Protein AF-A0A1E2WHQ7-F1 (afdb_monomer_lite)

pLDDT: mean 74.16, std 17.84, range [31.86, 96.19]

Sequence (153 aa):
MANLSTLPSTETQTNRHLRLISDSVGDFFTACAVMELDWQYTFLGGRSGFYSASPLRISVTPAHPDLVDNIKVKLVEPNRLTGALHKEENVTLDRENDKYVGQINWDSTTNNPYQELSVLFESSDRDRLSPSLLKDPISKRFNFLISLHSEGV

Structure (mmCIF, N/CA/C/O backbone):
data_AF-A0A1E2WHQ7-F1
#
_entry.id   AF-A0A1E2WHQ7-F1
#
loop_
_atom_site.group_PDB
_atom_site.id
_atom_site.type_symbol
_atom_site.label_atom_id
_atom_site.label_alt_id
_atom_site.label_comp_id
_atom_site.label_asym_id
_atom_site.label_entity_id
_atom_site.label_seq_id
_atom_site.pdbx_PDB_ins_code
_atom_site.Cartn_x
_atom_site.Cartn_y
_atom_site.Cartn_z
_atom_site.occupancy
_atom_site.B_iso_or_equiv
_atom_site.auth_seq_id
_atom_site.auth_comp_id
_atom_site.auth_asym_id
_atom_site.auth_atom_id
_atom_site.pdbx_PDB_model_num
ATOM 1 N N . MET A 1 1 ? -48.949 -7.390 20.526 1.00 42.06 1 MET A N 1
ATOM 2 C CA . MET A 1 1 ? -47.639 -7.998 20.213 1.00 42.06 1 MET A CA 1
ATOM 3 C C . MET A 1 1 ? -46.948 -7.064 19.235 1.00 42.06 1 MET A C 1
ATOM 5 O O . MET A 1 1 ? -47.461 -6.892 18.138 1.00 42.06 1 MET A O 1
ATOM 9 N N . ALA A 1 2 ? -45.911 -6.345 19.669 1.00 37.97 2 ALA A N 1
ATOM 10 C CA . ALA A 1 2 ? -45.211 -5.385 18.818 1.00 37.97 2 ALA A CA 1
ATOM 11 C C . ALA A 1 2 ? -44.161 -6.126 17.982 1.00 37.97 2 ALA A C 1
ATOM 13 O O . ALA A 1 2 ? -43.306 -6.816 18.533 1.00 37.97 2 ALA A O 1
ATOM 14 N N . ASN A 1 3 ? -44.272 -6.005 16.662 1.00 38.50 3 ASN A N 1
ATOM 15 C CA . ASN A 1 3 ? -43.303 -6.521 15.707 1.00 38.50 3 ASN A CA 1
ATOM 16 C C . ASN A 1 3 ? -42.046 -5.643 15.811 1.00 38.50 3 ASN A C 1
ATOM 18 O O . ASN A 1 3 ? -42.110 -4.445 15.534 1.00 38.50 3 ASN A O 1
ATOM 22 N N . LEU A 1 4 ? -40.933 -6.219 16.268 1.00 41.06 4 LEU A N 1
ATOM 23 C CA . LEU A 1 4 ? -39.621 -5.576 16.263 1.00 41.06 4 LEU A CA 1
ATOM 24 C C . LEU A 1 4 ? -39.175 -5.436 14.806 1.00 41.06 4 LEU A C 1
ATOM 26 O O . LEU A 1 4 ? -38.631 -6.362 14.212 1.00 41.06 4 LEU A O 1
ATOM 30 N N . SER A 1 5 ? -39.457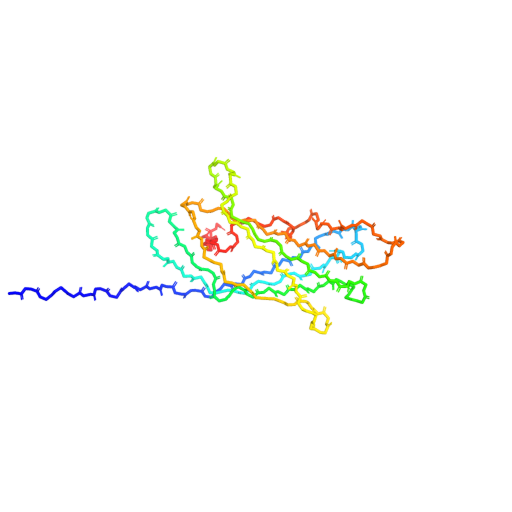 -4.274 14.228 1.00 42.12 5 SER A N 1
ATOM 31 C CA . SER A 1 5 ? -38.898 -3.834 12.959 1.00 42.12 5 SER A CA 1
ATOM 32 C C . SER A 1 5 ? -37.373 -3.812 13.068 1.00 42.12 5 SER A C 1
ATOM 34 O O . SER A 1 5 ? -36.806 -2.974 13.772 1.00 42.12 5 SER A O 1
ATOM 36 N N . THR A 1 6 ? -36.725 -4.739 12.370 1.00 43.44 6 THR A N 1
ATOM 37 C CA . THR A 1 6 ? -35.325 -4.670 11.959 1.00 43.44 6 THR A CA 1
ATOM 38 C C . THR A 1 6 ? -35.112 -3.342 11.242 1.00 43.44 6 THR A C 1
ATOM 40 O O . THR A 1 6 ? -35.542 -3.153 10.106 1.00 43.44 6 THR A O 1
ATOM 43 N N . LEU A 1 7 ? -34.492 -2.386 11.933 1.00 42.62 7 LEU A N 1
ATOM 44 C CA . LEU A 1 7 ? -33.943 -1.205 11.279 1.00 42.62 7 LEU A CA 1
ATOM 45 C C . LEU A 1 7 ? -32.892 -1.700 10.276 1.00 42.62 7 LEU A C 1
ATOM 47 O O . LEU A 1 7 ? -32.030 -2.488 10.674 1.00 42.62 7 LEU A O 1
ATOM 51 N N . PRO A 1 8 ? -32.932 -1.285 9.000 1.00 38.69 8 PRO A N 1
ATOM 52 C CA . PRO A 1 8 ? -31.811 -1.534 8.112 1.00 38.69 8 PRO A CA 1
ATOM 53 C C . PRO A 1 8 ? -30.603 -0.804 8.705 1.00 38.69 8 PRO A C 1
ATOM 55 O O . PRO A 1 8 ? -30.627 0.416 8.864 1.00 38.69 8 PRO A O 1
ATOM 58 N N . SER A 1 9 ? -29.559 -1.540 9.083 1.00 50.72 9 SER A N 1
ATOM 59 C CA . SER A 1 9 ? -28.246 -0.945 9.297 1.00 50.72 9 SER A CA 1
ATOM 60 C C . SER A 1 9 ? -27.798 -0.418 7.942 1.00 50.72 9 SER A C 1
ATOM 62 O O . SER A 1 9 ? -27.400 -1.193 7.074 1.00 50.72 9 SER A O 1
ATOM 64 N N . THR A 1 10 ? -27.957 0.881 7.710 1.00 50.91 10 THR A N 1
ATOM 65 C CA . THR A 1 10 ? -27.494 1.518 6.482 1.00 50.91 10 THR A CA 1
ATOM 66 C C . THR A 1 10 ? -25.970 1.511 6.513 1.00 50.91 10 THR A C 1
ATOM 68 O O . THR A 1 10 ? -25.337 2.420 7.044 1.00 50.91 10 THR A O 1
ATOM 71 N N . GLU A 1 11 ? -25.370 0.436 6.008 1.00 57.47 11 GLU A N 1
ATOM 72 C CA . GLU A 1 11 ? -23.956 0.399 5.665 1.00 57.47 11 GLU A CA 1
ATOM 73 C C . GLU A 1 11 ? -23.731 1.441 4.568 1.00 57.47 11 GLU A C 1
ATOM 75 O O . GLU A 1 11 ? -24.021 1.219 3.392 1.00 57.47 11 GLU A O 1
ATOM 80 N N . THR A 1 12 ? -23.277 2.630 4.957 1.00 63.59 12 THR A N 1
ATOM 81 C CA . THR A 1 12 ? -22.900 3.662 3.994 1.00 63.59 12 THR A CA 1
ATOM 82 C C . THR A 1 12 ? -21.586 3.245 3.347 1.00 63.59 12 THR A C 1
ATOM 84 O O . THR A 1 12 ? -20.512 3.463 3.908 1.00 63.59 12 THR A O 1
ATOM 87 N N . GLN A 1 13 ? -21.678 2.638 2.166 1.00 71.62 13 GLN A N 1
ATOM 88 C CA . GLN A 1 13 ? -20.526 2.344 1.321 1.00 71.62 13 GLN A CA 1
ATOM 89 C C . GLN A 1 13 ? -20.115 3.610 0.566 1.00 71.62 13 GLN A C 1
ATOM 91 O O . GLN A 1 13 ? -20.927 4.237 -0.113 1.00 71.62 13 GLN A O 1
ATOM 96 N N . THR A 1 14 ? -18.853 4.011 0.694 1.00 80.06 14 THR A N 1
ATOM 97 C CA . THR A 1 14 ? -18.301 5.184 0.004 1.00 80.06 14 THR A CA 1
ATOM 98 C C . THR A 1 14 ? -17.062 4.778 -0.775 1.00 80.06 14 THR A C 1
ATOM 100 O O . THR A 1 14 ? -16.092 4.314 -0.181 1.00 80.06 14 THR A O 1
ATOM 103 N N . ASN A 1 15 ? -17.061 4.989 -2.092 1.00 86.81 15 ASN A N 1
ATOM 104 C CA . ASN A 1 15 ? -15.852 4.809 -2.892 1.00 86.81 15 ASN A CA 1
ATOM 105 C C . ASN A 1 15 ? -14.839 5.907 -2.547 1.00 86.81 15 ASN A C 1
ATOM 107 O O . ASN A 1 15 ? -15.184 7.087 -2.449 1.00 86.81 15 ASN A O 1
ATOM 111 N N . ARG A 1 16 ? -13.585 5.515 -2.360 1.00 86.44 16 ARG A N 1
ATOM 112 C CA . ARG A 1 16 ? -12.473 6.390 -2.009 1.00 86.44 16 ARG A CA 1
ATOM 113 C C . ARG A 1 16 ? -11.325 6.159 -2.979 1.00 86.44 16 ARG A C 1
ATOM 115 O O . ARG A 1 16 ? -11.119 5.041 -3.442 1.00 86.44 16 ARG A O 1
ATOM 122 N N . HIS A 1 17 ? -10.596 7.233 -3.243 1.00 86.69 17 HIS A N 1
ATOM 123 C CA . HIS A 1 17 ? -9.411 7.235 -4.079 1.00 86.69 17 HIS A CA 1
ATOM 124 C C . HIS A 1 17 ? -8.330 8.076 -3.402 1.00 86.69 17 HIS A C 1
ATOM 126 O O . HIS A 1 17 ? -8.621 9.153 -2.871 1.00 86.69 17 HIS A O 1
ATOM 132 N N . LEU A 1 18 ? -7.090 7.604 -3.437 1.00 85.81 18 LEU A N 1
ATOM 133 C CA . LEU A 1 18 ? -5.924 8.357 -3.006 1.00 85.81 18 LEU A CA 1
ATOM 134 C C . LEU A 1 18 ? -4.790 8.149 -4.005 1.00 85.81 18 LEU A C 1
ATOM 136 O O . LEU A 1 18 ? -4.391 7.021 -4.280 1.00 85.81 18 LEU A O 1
ATOM 140 N N . ARG A 1 19 ? -4.227 9.261 -4.475 1.00 85.38 19 ARG A N 1
ATOM 141 C CA . ARG A 1 19 ? -3.042 9.284 -5.324 1.00 85.38 19 ARG A CA 1
ATOM 142 C C . ARG A 1 19 ? -1.880 9.908 -4.573 1.00 85.38 19 ARG A C 1
ATOM 144 O O . ARG A 1 19 ? -2.003 10.987 -3.995 1.00 85.38 19 ARG A O 1
ATOM 151 N N . LEU A 1 20 ? -0.750 9.222 -4.586 1.00 81.50 20 LEU A N 1
ATOM 152 C CA . LEU A 1 20 ? 0.476 9.606 -3.911 1.00 81.50 20 LEU A CA 1
ATOM 153 C C . LEU A 1 20 ? 1.610 9.630 -4.935 1.00 81.50 20 LEU A C 1
ATOM 155 O O . LEU A 1 20 ? 1.676 8.772 -5.810 1.00 81.50 20 LEU A O 1
ATOM 159 N N . ILE A 1 21 ? 2.491 10.617 -4.834 1.00 79.06 21 ILE A N 1
ATOM 160 C CA . ILE A 1 21 ? 3.646 10.784 -5.721 1.00 79.06 21 ILE A CA 1
ATOM 161 C C . ILE A 1 21 ? 4.863 10.962 -4.823 1.00 79.06 21 ILE A C 1
ATOM 163 O O . ILE A 1 21 ? 4.771 11.681 -3.831 1.00 79.06 21 ILE A O 1
ATOM 167 N N . SER A 1 22 ? 5.971 10.288 -5.107 1.00 75.25 22 SER A N 1
ATOM 168 C CA . SER A 1 22 ? 7.210 10.475 -4.352 1.00 75.25 22 SER A CA 1
ATOM 169 C C . SER A 1 22 ? 7.975 11.701 -4.848 1.00 75.25 22 SER A C 1
ATOM 171 O O . SER A 1 22 ? 8.278 11.806 -6.037 1.00 75.25 22 SER A O 1
ATOM 173 N N . ASP A 1 23 ? 8.353 12.584 -3.920 1.00 61.81 23 ASP A N 1
ATOM 174 C CA . ASP A 1 23 ? 9.097 13.820 -4.216 1.00 61.81 23 ASP A CA 1
ATOM 175 C C . ASP A 1 23 ? 10.620 13.603 -4.346 1.00 61.81 23 ASP A C 1
ATOM 177 O O . ASP A 1 23 ? 11.369 14.566 -4.527 1.00 61.81 23 ASP A O 1
ATOM 181 N N . SER A 1 24 ? 11.122 12.360 -4.278 1.00 58.09 24 SER A N 1
ATOM 182 C CA . SER A 1 24 ? 12.558 12.131 -4.093 1.00 58.09 24 SER A CA 1
ATOM 183 C C . SER A 1 24 ? 13.391 12.615 -5.284 1.00 58.09 24 SER A C 1
ATOM 185 O O . SER A 1 24 ? 13.472 11.954 -6.320 1.00 58.09 24 SER A O 1
ATOM 187 N N . VAL A 1 25 ? 14.102 13.724 -5.094 1.00 51.12 25 VAL A N 1
ATOM 188 C CA . VAL A 1 25 ? 15.211 14.160 -5.945 1.00 51.12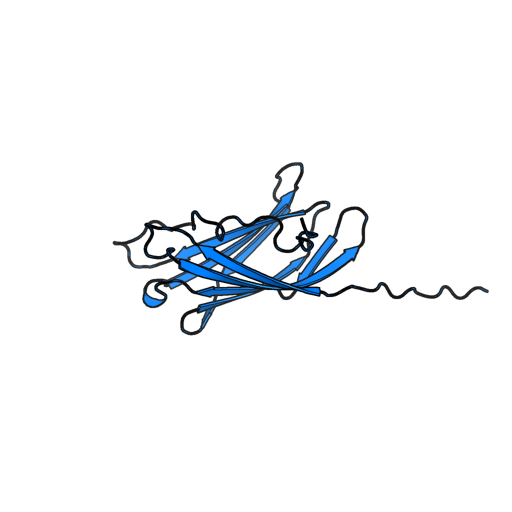 25 VAL A CA 1
ATOM 189 C C . VAL A 1 25 ? 16.469 13.432 -5.461 1.00 51.12 25 VAL A C 1
ATOM 191 O O . VAL A 1 25 ? 17.110 13.870 -4.510 1.00 51.12 25 VAL A O 1
ATOM 194 N N . GLY A 1 26 ? 16.810 12.286 -6.058 1.00 51.78 26 GLY A N 1
ATOM 195 C CA . GLY A 1 26 ? 18.107 11.639 -5.803 1.00 51.78 26 GLY A CA 1
ATOM 196 C C . GLY A 1 26 ? 18.151 10.118 -5.927 1.00 51.78 26 GLY A C 1
ATOM 197 O O . GLY A 1 26 ? 19.160 9.605 -6.399 1.00 51.78 26 GLY A O 1
ATOM 198 N N . ASP A 1 27 ? 17.080 9.402 -5.570 1.00 61.00 27 ASP A N 1
ATOM 199 C CA . ASP A 1 27 ? 16.993 7.959 -5.832 1.00 61.00 27 ASP A CA 1
ATOM 200 C C . ASP A 1 27 ? 16.290 7.725 -7.168 1.00 61.00 27 ASP A C 1
ATOM 202 O O . ASP A 1 27 ? 15.100 7.997 -7.331 1.00 61.00 27 ASP A O 1
ATOM 206 N N . PHE A 1 28 ? 17.053 7.229 -8.140 1.00 61.31 28 PHE A N 1
ATOM 207 C CA . PHE A 1 28 ? 16.612 7.049 -9.522 1.00 61.31 28 PHE A CA 1
ATOM 208 C C . PHE A 1 28 ? 15.350 6.179 -9.625 1.00 61.31 28 PHE A C 1
ATOM 210 O O . PHE A 1 28 ? 14.438 6.503 -10.372 1.00 61.31 28 PHE A O 1
ATOM 217 N N . PHE A 1 29 ? 15.259 5.111 -8.827 1.00 61.66 29 PHE A N 1
ATOM 218 C CA . PHE A 1 29 ? 14.122 4.181 -8.833 1.00 61.66 29 PHE A CA 1
ATOM 219 C C . PHE A 1 29 ? 12.834 4.777 -8.267 1.00 61.66 29 PHE A C 1
ATOM 221 O O . PHE A 1 29 ? 11.738 4.341 -8.620 1.00 61.66 29 PHE A O 1
ATOM 228 N N . THR A 1 30 ? 12.966 5.748 -7.365 1.00 62.94 30 THR A N 1
ATOM 229 C CA . THR A 1 30 ? 11.858 6.257 -6.564 1.00 62.94 30 THR A CA 1
ATOM 230 C C . THR A 1 30 ? 11.431 7.656 -6.944 1.00 62.94 30 THR A C 1
ATOM 232 O O . THR A 1 30 ? 10.356 8.074 -6.530 1.00 62.94 30 THR A O 1
ATOM 235 N N . ALA A 1 31 ? 12.239 8.397 -7.696 1.00 67.12 31 ALA A N 1
ATOM 236 C CA . ALA A 1 31 ? 11.881 9.726 -8.164 1.00 67.12 31 ALA A CA 1
ATOM 237 C C . ALA A 1 31 ? 10.594 9.653 -8.990 1.00 67.12 31 ALA A C 1
ATOM 239 O O . ALA A 1 31 ? 10.519 8.867 -9.926 1.00 67.12 31 ALA A O 1
ATOM 240 N N . CYS A 1 32 ? 9.580 10.450 -8.648 1.00 72.50 32 CYS A N 1
ATOM 241 C CA . CYS A 1 32 ? 8.325 10.546 -9.400 1.00 72.50 32 CYS A CA 1
ATOM 242 C C . CYS A 1 32 ? 7.516 9.239 -9.527 1.00 72.50 32 CYS A C 1
ATOM 244 O O . CYS A 1 32 ? 6.638 9.158 -10.389 1.00 72.50 32 CYS A O 1
ATOM 246 N N . ALA A 1 33 ? 7.771 8.226 -8.692 1.00 82.00 33 ALA A N 1
ATOM 247 C CA . ALA A 1 33 ? 6.908 7.053 -8.632 1.00 82.00 33 ALA A CA 1
ATOM 248 C C . ALA A 1 33 ? 5.498 7.472 -8.187 1.00 82.00 33 ALA A C 1
ATOM 250 O O . ALA A 1 33 ? 5.326 8.318 -7.307 1.00 82.00 33 ALA A O 1
ATOM 251 N N . VAL A 1 34 ? 4.484 6.876 -8.807 1.00 87.38 34 VAL A N 1
ATOM 252 C CA . VAL A 1 34 ? 3.075 7.160 -8.528 1.00 87.38 34 VAL A CA 1
ATOM 253 C C . VAL A 1 34 ? 2.453 5.935 -7.882 1.00 87.38 34 VAL A C 1
ATOM 255 O O . VAL A 1 34 ? 2.586 4.829 -8.396 1.00 87.38 34 VAL A O 1
ATOM 258 N N . MET A 1 35 ? 1.749 6.129 -6.773 1.00 87.88 35 MET A N 1
ATOM 259 C CA . MET A 1 35 ? 0.911 5.112 -6.152 1.00 87.88 35 MET A CA 1
ATOM 260 C C . MET A 1 35 ? -0.542 5.568 -6.165 1.00 87.88 35 MET A C 1
ATOM 262 O O . MET A 1 35 ? -0.855 6.692 -5.772 1.00 87.88 35 MET A O 1
ATOM 266 N N . GLU A 1 36 ? -1.428 4.676 -6.578 1.00 91.06 36 GLU A N 1
ATOM 267 C CA . GLU A 1 36 ? -2.869 4.881 -6.592 1.00 91.06 36 GLU A CA 1
ATOM 268 C C . GLU A 1 36 ? -3.542 3.804 -5.746 1.00 91.06 36 GLU A C 1
ATOM 270 O O . GLU A 1 36 ? -3.163 2.629 -5.766 1.00 91.06 36 GLU A O 1
ATOM 275 N N . LEU A 1 37 ? -4.516 4.242 -4.958 1.00 90.56 37 LEU A N 1
ATOM 276 C CA . LEU A 1 37 ? -5.280 3.425 -4.033 1.00 90.56 37 LEU A CA 1
ATOM 277 C C . LEU A 1 37 ? -6.758 3.678 -4.285 1.00 90.56 37 LEU A C 1
ATOM 279 O O . LEU A 1 37 ? -7.208 4.816 -4.154 1.00 90.56 37 LEU A O 1
ATOM 283 N N . ASP A 1 38 ? -7.510 2.622 -4.563 1.00 92.00 38 ASP A N 1
ATOM 284 C CA . ASP A 1 38 ? -8.959 2.673 -4.752 1.00 92.00 38 ASP A CA 1
ATOM 285 C C . ASP A 1 38 ? -9.628 1.669 -3.822 1.00 92.00 38 ASP A C 1
ATOM 287 O O . ASP A 1 38 ? -9.262 0.494 -3.809 1.00 92.00 38 ASP A O 1
ATOM 291 N N . TRP A 1 39 ? -10.615 2.105 -3.040 1.00 92.69 39 TRP A N 1
ATOM 292 C CA . TRP A 1 39 ? -11.331 1.203 -2.137 1.00 92.69 39 TRP A CA 1
ATOM 293 C C . TRP A 1 39 ? -12.772 1.613 -1.892 1.00 92.69 39 TRP A C 1
ATOM 295 O O . TRP A 1 39 ? -13.161 2.761 -2.107 1.00 92.69 39 TRP A O 1
ATOM 305 N N . GLN A 1 40 ? -13.567 0.666 -1.396 1.00 89.19 40 GLN A N 1
ATOM 306 C CA . GLN A 1 40 ? -14.866 0.972 -0.806 1.00 89.19 40 GLN A CA 1
ATOM 307 C C . GLN A 1 40 ? -14.715 0.999 0.707 1.00 89.19 40 GLN A C 1
ATOM 309 O O . GLN A 1 40 ? -14.271 0.029 1.317 1.00 89.19 40 GLN A O 1
ATOM 314 N N . TYR A 1 41 ? -15.048 2.139 1.299 1.00 86.12 41 TYR A N 1
ATOM 315 C CA . TYR A 1 41 ? -15.111 2.319 2.738 1.00 86.12 41 TYR A CA 1
ATOM 316 C C . TYR A 1 41 ? -16.506 1.961 3.242 1.00 86.12 41 TYR A C 1
ATOM 318 O O . TYR A 1 41 ? -17.488 2.547 2.780 1.00 86.12 41 TYR A O 1
ATOM 326 N N . THR A 1 42 ? -16.569 1.082 4.239 1.00 85.00 42 THR A N 1
ATOM 327 C CA . THR A 1 42 ? -17.800 0.728 4.952 1.00 85.00 42 THR A CA 1
ATOM 328 C C . THR A 1 42 ? -17.583 0.909 6.447 1.00 85.00 42 THR A C 1
ATOM 330 O O . THR A 1 42 ? -16.700 0.285 7.033 1.00 85.00 42 THR A O 1
ATOM 333 N N . PHE A 1 43 ? -18.394 1.748 7.089 1.00 80.56 43 PHE A N 1
ATOM 334 C CA . PHE A 1 43 ? -18.402 1.860 8.547 1.00 80.56 43 PHE A CA 1
ATOM 335 C C . PHE A 1 43 ? -19.217 0.712 9.155 1.00 80.56 43 PHE A C 1
ATOM 337 O O . PHE A 1 43 ? -20.394 0.566 8.835 1.00 80.56 43 PHE A O 1
ATOM 344 N N . LEU A 1 44 ? -18.606 -0.080 10.041 1.00 76.25 44 LEU A N 1
ATOM 345 C CA . LEU A 1 44 ? -19.202 -1.311 10.586 1.00 76.25 44 LEU A CA 1
ATOM 346 C C . LEU A 1 44 ? -19.862 -1.120 11.968 1.00 76.25 44 LEU A C 1
ATOM 348 O O . LEU A 1 44 ? -20.478 -2.044 12.495 1.00 76.25 44 LEU A O 1
ATOM 352 N N . GLY A 1 45 ? -19.773 0.077 12.563 1.00 66.56 45 GLY A N 1
ATOM 353 C CA . GLY A 1 45 ? -20.423 0.416 13.836 1.00 66.56 45 GLY A CA 1
ATOM 354 C C . GLY A 1 45 ? -19.496 0.464 15.061 1.00 66.56 45 GLY A C 1
ATOM 355 O O . GLY A 1 45 ? -18.324 0.098 15.015 1.00 66.56 45 GLY A O 1
ATOM 356 N N . GLY A 1 46 ? -20.043 0.950 16.186 1.00 60.81 46 GLY A N 1
ATOM 357 C CA . GLY A 1 46 ? -19.355 1.116 17.478 1.00 60.81 46 GLY A CA 1
ATOM 358 C C . GLY A 1 46 ? -18.853 2.546 17.750 1.00 60.81 46 GLY A C 1
ATOM 359 O O . GLY A 1 46 ? -18.493 3.276 16.832 1.00 60.81 46 GLY A O 1
ATOM 360 N N . ARG A 1 47 ? -18.801 2.959 19.031 1.00 56.12 47 ARG A N 1
ATOM 361 C CA . ARG A 1 47 ? -18.302 4.294 19.463 1.00 56.12 47 ARG A CA 1
ATOM 362 C C . ARG A 1 47 ? -16.827 4.548 19.110 1.00 56.12 47 ARG A C 1
ATOM 364 O O . ARG A 1 47 ? -16.356 5.671 19.238 1.00 56.12 47 ARG A O 1
ATOM 371 N N . SER A 1 48 ? -16.115 3.504 18.707 1.00 53.78 48 SER A N 1
ATOM 372 C CA . SER A 1 48 ? -14.664 3.456 18.548 1.00 53.78 48 SER A CA 1
ATOM 373 C C . SER A 1 48 ? -14.188 3.084 17.135 1.00 53.78 48 SER A C 1
ATOM 375 O O . SER A 1 48 ? -12.982 2.976 16.919 1.00 53.78 48 SER A O 1
ATOM 377 N N . GLY A 1 49 ? -15.109 2.967 16.169 1.00 59.66 49 GLY A N 1
ATOM 378 C CA . GLY A 1 49 ? -14.791 3.087 14.745 1.00 59.66 49 GLY A CA 1
ATOM 379 C C . GLY A 1 49 ? -14.210 1.856 14.050 1.00 59.66 49 GLY A C 1
ATOM 380 O O . GLY A 1 49 ? -13.152 1.955 13.429 1.00 59.66 49 GLY A O 1
ATOM 381 N N . PHE A 1 50 ? -14.926 0.727 14.083 1.00 75.12 50 PHE A N 1
ATOM 382 C CA . PHE A 1 50 ? -14.647 -0.376 13.159 1.00 75.12 50 PHE A CA 1
ATOM 383 C C . PHE A 1 50 ? -15.058 0.008 11.736 1.00 75.12 50 PHE A C 1
ATOM 385 O O . PHE A 1 50 ? -16.112 0.610 11.510 1.00 75.12 50 PHE A O 1
ATOM 392 N N . TYR A 1 51 ? -14.226 -0.357 10.769 1.00 82.81 51 TYR A N 1
ATOM 393 C CA . TYR A 1 51 ? -14.476 -0.100 9.360 1.00 82.81 51 TYR A CA 1
ATOM 394 C C . TYR A 1 51 ? -13.864 -1.202 8.494 1.00 82.81 51 TYR A C 1
ATOM 396 O O . TYR A 1 51 ? -12.945 -1.904 8.923 1.00 82.81 51 TYR A O 1
ATOM 404 N N . SER A 1 52 ? -14.363 -1.295 7.269 1.00 87.25 52 SER A N 1
ATOM 405 C CA . SER A 1 52 ? -13.815 -2.112 6.193 1.00 87.25 52 SER A CA 1
ATOM 406 C C . SER A 1 52 ? -13.358 -1.222 5.042 1.00 87.25 52 SER A C 1
ATOM 408 O O . SER A 1 52 ? -14.008 -0.224 4.721 1.00 87.25 52 SER A O 1
ATOM 410 N N . ALA A 1 53 ? -12.236 -1.584 4.432 1.00 88.19 53 ALA A N 1
ATOM 411 C CA . ALA A 1 53 ? -11.755 -1.082 3.158 1.00 88.19 53 ALA A CA 1
ATOM 412 C C . ALA A 1 53 ? -11.591 -2.278 2.214 1.00 88.19 53 ALA A C 1
ATOM 414 O O . ALA A 1 53 ? -10.592 -2.998 2.268 1.00 88.19 53 ALA A O 1
ATOM 415 N N . SER A 1 54 ? -12.608 -2.526 1.391 1.00 89.69 54 SER A N 1
ATOM 416 C CA . SER A 1 54 ? -12.691 -3.745 0.588 1.00 89.69 54 SER A CA 1
ATOM 417 C C . SER A 1 54 ? -13.473 -3.527 -0.714 1.00 89.69 54 SER A C 1
ATOM 419 O O . SER A 1 54 ? -14.556 -2.948 -0.667 1.00 89.69 54 SER A O 1
ATOM 421 N N . PRO A 1 55 ? -12.969 -3.988 -1.873 1.00 91.19 55 PRO A N 1
ATOM 422 C CA . PRO A 1 55 ? -11.569 -4.343 -2.099 1.00 91.19 55 PRO A CA 1
ATOM 423 C C . PRO A 1 55 ? -10.688 -3.086 -2.058 1.00 91.19 55 PRO A C 1
ATOM 425 O O . PRO A 1 55 ? -11.053 -2.071 -2.647 1.00 91.19 55 PRO A O 1
ATOM 428 N N . LEU A 1 56 ? -9.523 -3.150 -1.410 1.00 92.31 56 LEU A N 1
ATOM 429 C CA . LEU A 1 56 ? -8.465 -2.146 -1.543 1.00 92.31 56 LEU A CA 1
ATOM 430 C C . LEU A 1 56 ? -7.562 -2.542 -2.709 1.00 92.31 56 LEU A C 1
ATOM 432 O O . LEU A 1 56 ? -6.765 -3.475 -2.608 1.00 92.31 56 LEU A O 1
ATOM 436 N N . ARG A 1 57 ? -7.708 -1.830 -3.822 1.00 95.19 57 ARG A N 1
ATOM 437 C CA . ARG A 1 57 ? -6.879 -1.974 -5.016 1.00 95.19 57 ARG A CA 1
ATOM 438 C C . ARG A 1 57 ? -5.696 -1.032 -4.920 1.00 95.19 57 ARG A C 1
ATOM 440 O O . ARG A 1 57 ? -5.849 0.130 -4.553 1.00 95.19 57 ARG A O 1
ATOM 447 N N . ILE A 1 58 ? -4.528 -1.556 -5.254 1.00 93.75 58 ILE A N 1
ATOM 448 C CA . ILE A 1 58 ? -3.251 -0.866 -5.164 1.00 93.75 58 ILE A CA 1
ATOM 449 C C . ILE A 1 58 ? -2.614 -0.905 -6.546 1.00 93.75 58 ILE A C 1
ATOM 451 O O . ILE A 1 58 ? -2.523 -1.971 -7.149 1.00 93.75 58 ILE A O 1
ATOM 455 N N . SER A 1 59 ? -2.159 0.244 -7.033 1.00 94.19 59 SER A N 1
ATOM 456 C CA . SER A 1 59 ? -1.370 0.370 -8.255 1.00 94.19 59 SER A CA 1
ATOM 457 C C . SER A 1 59 ? -0.128 1.198 -7.958 1.00 94.19 59 SER A C 1
ATOM 459 O O . SER A 1 59 ? -0.216 2.236 -7.304 1.00 94.19 59 SER A O 1
ATOM 461 N N . VAL A 1 60 ? 1.034 0.749 -8.422 1.00 90.62 60 VAL A N 1
ATOM 462 C CA . VAL A 1 60 ? 2.298 1.478 -8.320 1.00 90.62 60 VAL A CA 1
ATOM 463 C C . VAL A 1 60 ? 2.933 1.553 -9.700 1.00 90.62 60 VAL A C 1
ATOM 465 O O . VAL A 1 60 ? 3.223 0.534 -10.320 1.00 90.62 60 VAL A O 1
ATOM 468 N N . THR A 1 61 ? 3.169 2.771 -10.169 1.00 91.00 61 THR A N 1
ATOM 469 C CA . THR A 1 61 ? 3.896 3.064 -11.405 1.00 91.00 61 THR A CA 1
ATOM 470 C C . THR A 1 61 ? 5.270 3.620 -11.027 1.00 91.00 61 THR A C 1
ATOM 472 O O . THR A 1 61 ? 5.361 4.780 -10.612 1.00 91.00 61 THR A O 1
ATOM 475 N N . PRO A 1 62 ? 6.344 2.813 -11.086 1.00 87.19 62 PRO A N 1
ATOM 476 C CA . PRO A 1 62 ? 7.704 3.323 -10.919 1.00 87.19 62 PRO A CA 1
ATOM 477 C C . PRO A 1 62 ? 8.079 4.244 -12.086 1.00 87.19 62 PRO A C 1
ATOM 479 O O . PRO A 1 62 ? 7.585 4.076 -13.197 1.00 87.19 62 PRO A O 1
ATOM 482 N N . ALA A 1 63 ? 9.014 5.173 -11.878 1.00 82.44 63 ALA A N 1
ATOM 483 C CA . ALA A 1 63 ? 9.509 6.015 -12.974 1.00 82.44 63 ALA A CA 1
ATOM 484 C C . ALA A 1 63 ? 10.323 5.239 -14.024 1.00 82.44 63 ALA A C 1
ATOM 486 O O . ALA A 1 63 ? 10.375 5.634 -15.187 1.00 82.44 63 ALA A O 1
ATOM 487 N N . HIS A 1 64 ? 10.937 4.123 -13.619 1.00 81.81 64 HIS A N 1
ATOM 488 C CA . HIS A 1 64 ? 11.734 3.255 -14.485 1.00 81.81 64 HIS A CA 1
ATOM 489 C C . HIS A 1 64 ? 11.304 1.787 -14.313 1.00 81.81 64 HIS A C 1
ATOM 491 O O . HIS A 1 64 ? 11.994 1.025 -13.632 1.00 81.81 64 HIS A O 1
ATOM 497 N N . PRO A 1 65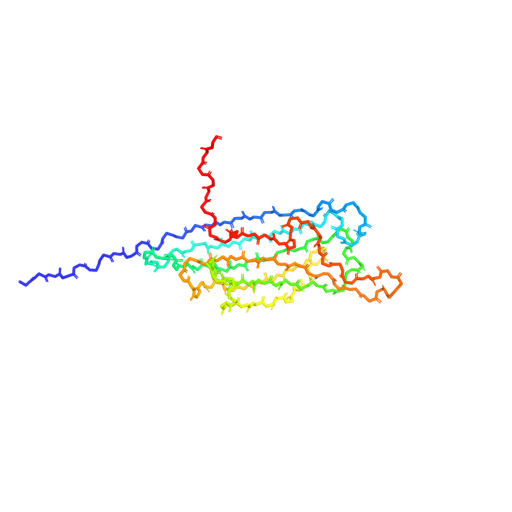 ? 10.164 1.373 -14.902 1.00 84.38 65 PRO A N 1
ATOM 498 C CA . PRO A 1 65 ? 9.598 0.033 -14.709 1.00 84.38 65 PRO A CA 1
ATOM 499 C C . PRO A 1 65 ? 10.511 -1.100 -15.180 1.00 84.38 65 PRO A C 1
ATOM 501 O O . PRO A 1 65 ? 10.435 -2.202 -14.645 1.00 84.38 65 PRO A O 1
ATOM 504 N N . ASP A 1 66 ? 11.403 -0.835 -16.135 1.00 83.25 66 ASP A N 1
ATOM 505 C CA . ASP A 1 66 ? 12.339 -1.831 -16.669 1.00 83.25 66 ASP A CA 1
ATOM 506 C C . ASP A 1 66 ? 13.491 -2.174 -15.721 1.00 83.25 66 ASP A C 1
ATOM 508 O O . ASP A 1 66 ? 14.192 -3.155 -15.948 1.00 83.25 66 ASP A O 1
ATOM 512 N N . LEU A 1 67 ? 13.694 -1.378 -14.670 1.00 79.94 67 LEU A N 1
ATOM 513 C CA . LEU A 1 67 ? 14.740 -1.611 -13.673 1.00 79.94 67 LEU A CA 1
ATOM 514 C C . LEU A 1 67 ? 14.189 -2.131 -12.342 1.00 79.94 67 LEU A C 1
ATOM 516 O O . LEU A 1 67 ? 14.961 -2.397 -11.423 1.00 79.94 67 LEU A O 1
ATOM 520 N N . VAL A 1 68 ? 12.867 -2.240 -12.217 1.00 82.88 68 VAL A N 1
ATOM 521 C CA . VAL A 1 68 ? 12.196 -2.791 -11.041 1.00 82.88 68 VAL A CA 1
ATOM 522 C C . VAL A 1 68 ? 11.827 -4.230 -11.357 1.00 82.88 68 VAL A C 1
ATOM 524 O O . VAL A 1 68 ? 11.156 -4.483 -12.355 1.00 82.88 68 VAL A O 1
ATOM 527 N N . ASP A 1 69 ? 12.239 -5.152 -10.496 1.00 85.25 69 ASP A N 1
ATOM 528 C CA . ASP A 1 69 ? 11.882 -6.565 -10.632 1.00 85.25 69 ASP A CA 1
ATOM 529 C C . ASP A 1 69 ? 10.604 -6.888 -9.873 1.00 85.25 69 ASP A C 1
ATOM 531 O O . ASP A 1 69 ? 9.812 -7.729 -10.297 1.00 85.25 69 ASP A O 1
ATOM 535 N N . ASN A 1 70 ? 10.423 -6.244 -8.719 1.00 87.06 70 ASN A N 1
ATOM 536 C CA . ASN A 1 70 ? 9.310 -6.524 -7.836 1.00 87.06 70 ASN A CA 1
ATOM 537 C C . ASN A 1 70 ? 8.960 -5.313 -6.964 1.00 87.06 70 ASN A C 1
ATOM 539 O O . ASN A 1 70 ? 9.823 -4.506 -6.611 1.00 87.06 70 ASN A O 1
ATOM 543 N N . ILE A 1 71 ? 7.686 -5.211 -6.583 1.00 87.75 71 ILE A N 1
ATOM 544 C CA . ILE A 1 71 ? 7.193 -4.199 -5.649 1.00 87.75 71 ILE A CA 1
ATOM 545 C C . ILE A 1 71 ? 6.432 -4.889 -4.526 1.00 87.75 71 ILE A C 1
ATOM 547 O O . ILE A 1 71 ? 5.515 -5.677 -4.760 1.00 87.75 71 ILE A O 1
ATOM 551 N N . LYS A 1 72 ? 6.796 -4.545 -3.289 1.00 89.50 72 LYS A N 1
ATOM 552 C CA . LYS A 1 72 ? 6.096 -4.987 -2.083 1.00 89.50 72 LYS A CA 1
ATOM 553 C C . LYS A 1 72 ? 5.472 -3.800 -1.381 1.00 89.50 72 LYS A C 1
ATOM 555 O O . LYS A 1 72 ? 6.129 -2.791 -1.132 1.00 89.50 72 LYS A O 1
ATOM 560 N N . VAL A 1 73 ? 4.210 -3.946 -1.015 1.00 89.12 73 VAL A N 1
ATOM 561 C CA . VAL A 1 73 ? 3.469 -2.974 -0.221 1.00 89.12 73 VAL A CA 1
ATOM 562 C C . VAL A 1 73 ? 3.217 -3.569 1.150 1.00 89.12 73 VAL A C 1
ATOM 564 O O . VAL A 1 73 ? 2.734 -4.692 1.263 1.00 89.12 73 VAL A O 1
ATOM 567 N N . LYS A 1 74 ? 3.548 -2.819 2.197 1.00 89.50 74 LYS A N 1
ATOM 568 C CA . LYS A 1 74 ? 3.267 -3.187 3.580 1.00 89.50 74 LYS A CA 1
ATOM 569 C C . LYS A 1 74 ? 2.219 -2.239 4.142 1.00 89.50 74 LYS A C 1
ATOM 571 O O . LYS A 1 74 ? 2.436 -1.029 4.171 1.00 89.50 74 LYS A O 1
ATOM 576 N N . LEU A 1 75 ? 1.108 -2.797 4.604 1.00 89.44 75 LEU A N 1
ATOM 577 C CA . LEU A 1 75 ? 0.063 -2.085 5.327 1.00 89.44 75 LEU A CA 1
ATOM 578 C C . LEU A 1 75 ? 0.052 -2.561 6.776 1.00 89.44 75 LEU A C 1
ATOM 580 O O . LEU A 1 75 ? 0.079 -3.761 7.044 1.00 89.44 75 LEU A O 1
ATOM 584 N N . VAL A 1 76 ? 0.024 -1.626 7.718 1.00 89.75 76 VAL A N 1
ATOM 585 C CA . VAL A 1 76 ? -0.030 -1.925 9.150 1.00 89.75 76 VAL A CA 1
ATOM 586 C C . VAL A 1 76 ? -1.108 -1.113 9.851 1.00 89.75 76 VAL A C 1
ATOM 588 O O . VAL A 1 76 ? -1.404 0.015 9.463 1.00 89.75 76 VAL A O 1
ATOM 591 N N . GLU A 1 77 ? -1.654 -1.675 10.924 1.00 87.69 77 GLU A N 1
ATOM 592 C CA . GLU A 1 77 ? -2.543 -1.000 11.866 1.00 87.69 77 GLU A CA 1
ATOM 593 C C . GLU A 1 77 ? -1.965 -1.072 13.279 1.00 87.69 77 GLU A C 1
ATOM 595 O O . GLU A 1 77 ? -2.141 -2.071 13.986 1.00 87.69 77 GLU A O 1
ATOM 600 N N . PRO A 1 78 ? -1.231 -0.037 13.712 1.00 83.81 78 PRO A N 1
ATOM 601 C CA . PRO A 1 78 ? -0.909 0.142 15.114 1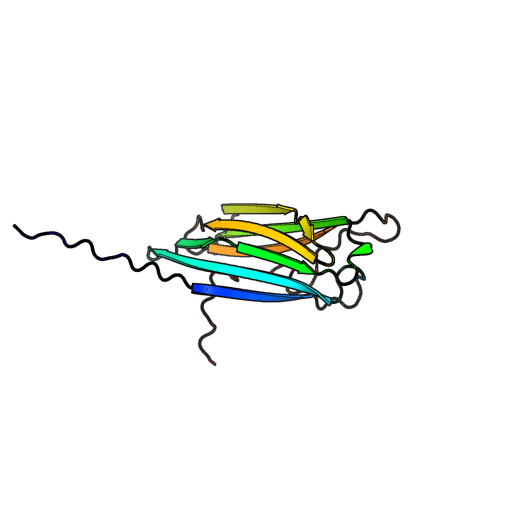.00 83.81 78 PRO A CA 1
ATOM 602 C C . PRO A 1 78 ? -2.067 0.777 15.895 1.00 83.81 78 PRO A C 1
ATOM 604 O O . PRO A 1 78 ? -2.921 1.499 15.376 1.00 83.81 78 PRO A O 1
ATOM 607 N N . ASN A 1 79 ? -2.065 0.542 17.202 1.00 82.50 79 ASN A N 1
ATOM 608 C CA . ASN A 1 79 ? -2.923 1.236 18.144 1.00 82.50 79 ASN A CA 1
ATOM 609 C C . ASN A 1 79 ? -2.521 2.712 18.214 1.00 82.50 79 ASN A C 1
ATOM 611 O O . ASN A 1 79 ? -1.369 3.020 18.521 1.00 82.50 79 ASN A O 1
ATOM 615 N N . ARG A 1 80 ? -3.465 3.636 18.019 1.00 77.38 80 ARG A N 1
ATOM 616 C CA . ARG A 1 80 ? -3.158 5.073 18.051 1.00 77.38 80 ARG A CA 1
ATOM 617 C C . ARG A 1 80 ? -2.602 5.565 19.395 1.00 77.38 80 ARG A C 1
ATOM 619 O O . ARG A 1 80 ? -1.863 6.543 19.411 1.00 77.38 80 ARG A O 1
ATOM 626 N N . LEU A 1 81 ? -2.969 4.930 20.511 1.00 80.25 81 LEU A N 1
ATOM 627 C CA . LEU A 1 81 ? -2.556 5.350 21.856 1.00 80.25 81 LEU A CA 1
ATOM 628 C C . LEU A 1 81 ? -1.263 4.676 22.309 1.00 80.25 81 LEU A C 1
ATOM 630 O O . LEU A 1 81 ? -0.418 5.326 22.917 1.00 80.25 81 LEU A O 1
ATOM 634 N N . THR A 1 82 ? -1.118 3.377 22.050 1.00 83.38 82 THR A N 1
ATOM 635 C CA . THR A 1 82 ? 0.023 2.598 22.560 1.00 83.38 82 THR A CA 1
ATOM 636 C C . THR A 1 82 ? 1.127 2.391 21.528 1.00 83.38 82 THR A C 1
ATOM 638 O O . THR A 1 82 ? 2.223 1.980 21.896 1.00 83.38 82 THR A O 1
ATOM 641 N N . GLY A 1 83 ? 0.850 2.625 20.242 1.00 81.31 83 GLY A N 1
ATOM 642 C CA . GLY A 1 83 ? 1.753 2.303 19.135 1.00 81.31 83 GLY A CA 1
ATOM 643 C C . GLY A 1 83 ? 1.924 0.801 18.878 1.00 81.31 83 GLY A C 1
ATOM 644 O O . GLY A 1 83 ? 2.646 0.426 17.958 1.00 81.31 83 GLY A O 1
ATOM 645 N N . ALA A 1 84 ? 1.277 -0.068 19.664 1.00 86.00 84 ALA A N 1
ATOM 646 C CA . ALA A 1 84 ? 1.377 -1.515 19.506 1.00 86.00 84 ALA A CA 1
ATOM 647 C C . ALA A 1 84 ? 0.760 -1.959 18.174 1.00 86.00 84 ALA A C 1
ATOM 649 O O . ALA A 1 84 ? -0.356 -1.560 17.846 1.00 86.00 84 ALA A O 1
ATOM 650 N N . LEU A 1 85 ? 1.472 -2.798 17.424 1.00 86.56 85 LEU A N 1
ATOM 651 C CA . LEU A 1 85 ? 1.002 -3.338 16.152 1.00 86.56 85 LEU A CA 1
ATOM 652 C C . LEU A 1 85 ? -0.120 -4.364 16.382 1.00 86.56 85 LEU A C 1
ATOM 654 O O . LEU A 1 85 ? 0.094 -5.349 17.085 1.00 86.56 85 LEU A O 1
ATOM 658 N N . HIS A 1 86 ? -1.297 -4.142 15.789 1.00 87.62 86 HIS A N 1
ATOM 659 C CA . HIS A 1 86 ? -2.442 -5.059 15.878 1.00 87.62 86 HIS A CA 1
ATOM 660 C C . HIS A 1 86 ? -2.600 -5.938 14.640 1.00 87.62 86 HIS A C 1
ATOM 662 O O . HIS A 1 86 ? -2.903 -7.123 14.766 1.00 87.62 86 HIS A O 1
ATOM 668 N N . LYS A 1 87 ? -2.388 -5.365 13.454 1.00 89.44 87 LYS A N 1
ATOM 669 C CA . LYS A 1 87 ? -2.517 -6.070 12.179 1.00 89.44 87 LYS A CA 1
ATOM 670 C C . LYS A 1 87 ? -1.446 -5.596 11.210 1.00 89.44 87 LYS A C 1
ATOM 672 O O . LYS A 1 87 ? -1.129 -4.409 11.165 1.00 89.44 87 LYS A O 1
ATOM 677 N N . GLU A 1 88 ? -0.908 -6.515 10.423 1.00 91.81 88 GLU A N 1
ATOM 678 C CA . GLU A 1 88 ? -0.052 -6.205 9.284 1.00 91.81 88 GLU A CA 1
ATOM 679 C C . GLU A 1 88 ? -0.371 -7.117 8.106 1.00 91.81 88 GLU A C 1
ATOM 681 O O . GLU A 1 88 ? -0.779 -8.263 8.288 1.00 91.81 88 GLU A O 1
ATOM 686 N N . GLU A 1 89 ? -0.161 -6.604 6.901 1.00 92.19 89 GLU A N 1
ATOM 687 C CA . GLU A 1 89 ? -0.288 -7.361 5.666 1.00 92.19 89 GLU A CA 1
ATOM 688 C C . GLU A 1 89 ? 0.770 -6.891 4.673 1.00 92.19 89 GLU A C 1
ATOM 690 O O . GLU A 1 89 ? 1.047 -5.695 4.544 1.00 92.19 89 GLU A O 1
ATOM 695 N N . ASN A 1 90 ? 1.392 -7.854 3.996 1.00 91.56 90 ASN A N 1
ATOM 696 C CA . ASN A 1 90 ? 2.372 -7.600 2.952 1.00 91.56 90 ASN A CA 1
ATOM 697 C C . ASN A 1 90 ? 1.796 -8.108 1.635 1.00 91.56 90 ASN A C 1
ATOM 699 O O . ASN A 1 90 ? 1.363 -9.255 1.548 1.00 91.56 90 ASN A O 1
ATOM 703 N N . VAL A 1 91 ? 1.825 -7.257 0.620 1.00 92.81 91 VAL A N 1
ATOM 704 C CA . VAL A 1 91 ? 1.269 -7.521 -0.703 1.00 92.81 91 VAL A CA 1
ATOM 705 C C . VAL A 1 91 ? 2.399 -7.417 -1.701 1.00 92.81 91 VAL A C 1
ATOM 707 O O . VAL A 1 91 ? 2.996 -6.352 -1.861 1.00 92.81 91 VAL A O 1
ATOM 710 N N . THR A 1 92 ? 2.703 -8.524 -2.361 1.00 92.88 92 THR A N 1
ATOM 711 C CA . THR A 1 92 ? 3.529 -8.492 -3.565 1.00 92.88 92 THR A CA 1
ATOM 712 C C . THR A 1 92 ? 2.625 -8.102 -4.722 1.00 92.88 92 THR A C 1
ATOM 714 O O . THR A 1 92 ? 1.551 -8.683 -4.872 1.00 92.88 92 THR A O 1
ATOM 717 N N . LEU A 1 93 ? 3.026 -7.095 -5.490 1.00 94.56 93 LEU A N 1
ATOM 718 C CA . LEU A 1 93 ? 2.249 -6.620 -6.625 1.00 94.56 93 LEU A CA 1
ATOM 719 C C . LEU A 1 93 ? 2.665 -7.359 -7.900 1.00 94.56 93 LEU A C 1
ATOM 721 O O . LEU A 1 93 ? 3.855 -7.544 -8.155 1.00 94.56 93 LEU A O 1
ATOM 725 N N . ASP A 1 94 ? 1.687 -7.722 -8.721 1.00 95.88 94 ASP A N 1
ATOM 726 C CA . ASP A 1 94 ? 1.908 -8.345 -10.020 1.00 95.88 94 ASP A CA 1
ATOM 727 C C . ASP A 1 94 ? 2.174 -7.274 -11.080 1.00 95.88 94 ASP A C 1
ATOM 729 O O . ASP A 1 94 ? 1.514 -6.231 -11.123 1.00 95.88 94 ASP A O 1
ATOM 733 N N . ARG A 1 95 ? 3.148 -7.520 -11.959 1.00 93.50 95 ARG A N 1
ATOM 734 C CA . ARG A 1 95 ? 3.466 -6.597 -13.052 1.00 93.50 95 ARG A CA 1
ATOM 735 C C . ARG A 1 95 ? 2.384 -6.656 -14.131 1.00 93.50 95 ARG A C 1
ATOM 737 O O . ARG A 1 95 ? 2.143 -7.701 -14.729 1.00 93.50 95 ARG A O 1
ATOM 744 N N . GLU A 1 96 ? 1.818 -5.502 -14.454 1.00 94.38 96 GLU A N 1
ATOM 745 C CA . GLU A 1 96 ? 0.891 -5.286 -15.561 1.00 94.38 96 GLU A CA 1
ATOM 746 C C . GLU A 1 96 ? 1.416 -4.149 -16.445 1.00 94.38 96 GLU A C 1
ATOM 748 O O . GLU A 1 96 ? 1.160 -2.976 -16.184 1.00 94.38 96 GLU A O 1
ATOM 753 N N . ASN A 1 97 ? 2.125 -4.483 -17.525 1.00 90.00 97 ASN A N 1
ATOM 754 C CA . ASN A 1 97 ? 2.782 -3.509 -18.406 1.00 90.00 97 ASN A CA 1
ATOM 755 C C . ASN A 1 97 ? 3.827 -2.645 -17.659 1.00 90.00 97 ASN A C 1
ATOM 757 O O . ASN A 1 97 ? 4.868 -3.156 -17.233 1.00 90.00 97 ASN A O 1
ATOM 761 N N . ASP A 1 98 ? 3.561 -1.343 -17.544 1.00 89.06 98 ASP A N 1
ATOM 762 C CA . ASP A 1 98 ? 4.379 -0.300 -16.919 1.00 89.06 98 ASP A CA 1
ATOM 763 C C . ASP A 1 98 ? 4.045 -0.061 -15.437 1.00 89.06 98 ASP A C 1
ATOM 765 O O . ASP A 1 98 ? 4.736 0.705 -14.763 1.00 89.06 98 ASP A O 1
ATOM 769 N N . LYS A 1 99 ? 3.026 -0.744 -14.909 1.00 92.19 99 LYS A N 1
ATOM 770 C CA . LYS A 1 99 ? 2.592 -0.651 -13.512 1.00 92.19 99 LYS A CA 1
ATOM 771 C C . LYS A 1 99 ? 2.651 -2.005 -12.808 1.00 92.19 99 LYS A C 1
ATOM 773 O O . LYS A 1 99 ? 2.758 -3.063 -13.425 1.00 92.19 99 LYS A O 1
ATOM 778 N N . TYR A 1 100 ? 2.535 -1.947 -11.493 1.00 94.00 100 TYR A N 1
ATOM 779 C CA . TYR A 1 100 ? 2.419 -3.091 -10.604 1.00 94.00 100 TYR A CA 1
ATOM 780 C C . TYR A 1 100 ? 1.115 -2.972 -9.835 1.00 94.00 100 TYR A C 1
ATOM 782 O O . TYR A 1 100 ? 0.853 -1.923 -9.246 1.00 94.00 100 TYR A O 1
ATOM 790 N N . VAL A 1 101 ? 0.296 -4.018 -9.836 1.00 96.19 101 VAL A N 1
ATOM 791 C CA . VAL A 1 101 ? -1.031 -3.983 -9.220 1.00 96.19 101 VAL A CA 1
ATOM 792 C C . VAL A 1 101 ? -1.219 -5.089 -8.198 1.00 96.19 101 VAL A C 1
ATOM 794 O O . VAL A 1 101 ? -0.603 -6.146 -8.259 1.00 96.19 101 VAL A O 1
ATOM 797 N N . GLY A 1 102 ? -2.106 -4.848 -7.245 1.00 95.62 102 GLY A N 1
ATOM 798 C CA . GLY A 1 102 ? -2.493 -5.835 -6.253 1.00 95.62 102 GLY A CA 1
ATOM 799 C C . GLY A 1 102 ? -3.811 -5.464 -5.602 1.00 95.62 102 GLY A C 1
ATOM 800 O O . GLY A 1 102 ? -4.327 -4.355 -5.764 1.00 95.62 102 GLY A O 1
ATOM 801 N N . GLN A 1 103 ? -4.371 -6.407 -4.855 1.00 95.19 103 GLN A N 1
ATOM 802 C CA . GLN A 1 103 ? -5.615 -6.199 -4.134 1.00 95.19 103 GLN A CA 1
ATOM 803 C C . GLN A 1 103 ? -5.560 -6.896 -2.782 1.00 95.19 103 GLN A C 1
ATOM 805 O O . GLN A 1 103 ? -5.125 -8.042 -2.696 1.00 95.19 103 GLN A O 1
ATOM 810 N N . ILE A 1 104 ? -6.066 -6.223 -1.753 1.00 94.12 104 ILE A N 1
ATOM 811 C CA . ILE A 1 104 ? -6.308 -6.805 -0.431 1.00 94.12 104 ILE A CA 1
ATOM 812 C C . ILE A 1 104 ? -7.667 -6.387 0.112 1.00 94.12 104 ILE A C 1
ATOM 814 O O . ILE A 1 104 ? -8.268 -5.423 -0.356 1.00 94.12 104 ILE A O 1
ATOM 818 N N . ASN A 1 105 ? -8.140 -7.108 1.124 1.00 92.19 105 ASN A N 1
ATOM 819 C CA . ASN A 1 105 ? -9.322 -6.728 1.887 1.00 92.19 105 ASN A CA 1
ATOM 820 C C . ASN A 1 105 ? -8.873 -6.318 3.287 1.00 92.19 105 ASN A C 1
ATOM 822 O O . ASN A 1 105 ? -8.261 -7.109 4.005 1.00 92.19 105 ASN A O 1
ATOM 826 N N . TRP A 1 106 ? -9.175 -5.084 3.683 1.00 90.31 106 TRP A N 1
ATOM 827 C CA . TRP A 1 106 ? -8.702 -4.545 4.948 1.00 90.31 106 TRP A CA 1
ATOM 828 C C . TRP A 1 106 ? -9.841 -4.211 5.901 1.00 90.31 106 TRP A C 1
ATOM 830 O O . TRP A 1 106 ? -10.428 -3.134 5.840 1.00 90.31 106 TRP A O 1
ATOM 840 N N . ASP A 1 107 ? -10.087 -5.106 6.849 1.00 88.50 107 ASP A N 1
ATOM 841 C CA . ASP A 1 107 ? -10.944 -4.825 7.999 1.00 88.50 107 ASP A CA 1
ATOM 842 C C . ASP A 1 107 ? -10.101 -4.388 9.198 1.00 88.50 107 ASP A C 1
ATOM 844 O O . ASP A 1 107 ? -9.103 -5.045 9.526 1.00 88.50 107 ASP A O 1
ATOM 848 N N . SER A 1 108 ? -10.500 -3.287 9.838 1.00 84.94 108 SER A N 1
ATOM 849 C CA . SER A 1 108 ? -9.872 -2.827 11.078 1.00 84.94 108 SER A CA 1
ATOM 850 C C . SER A 1 108 ? -10.179 -3.774 12.228 1.00 84.94 108 SER A C 1
ATOM 852 O O . SER A 1 108 ? -11.310 -4.227 12.411 1.00 84.94 108 SER A O 1
ATOM 854 N N . THR A 1 109 ? -9.155 -4.045 13.031 1.00 79.00 109 THR A N 1
ATOM 855 C CA . THR A 1 109 ? -9.209 -4.955 14.178 1.00 79.00 109 THR A CA 1
ATOM 856 C C . THR A 1 109 ? -9.135 -4.229 15.517 1.00 79.00 109 THR A C 1
ATOM 858 O O . THR A 1 109 ? -9.216 -4.869 16.567 1.00 79.00 109 THR A O 1
ATOM 861 N N . THR A 1 110 ? -8.996 -2.899 15.514 1.00 75.56 110 THR A N 1
ATOM 862 C CA . THR A 1 110 ? -8.784 -2.121 16.737 1.00 75.56 110 THR A CA 1
ATOM 863 C C . THR A 1 110 ? -9.672 -0.883 16.837 1.00 75.56 110 THR A C 1
ATOM 865 O O . THR A 1 110 ? -10.091 -0.275 15.854 1.00 75.56 110 THR A O 1
ATOM 868 N N . ASN A 1 111 ? -9.944 -0.501 18.082 1.00 71.31 111 ASN A N 1
ATOM 869 C CA . ASN A 1 111 ? -10.677 0.701 18.449 1.00 71.31 111 ASN A CA 1
ATOM 870 C C . ASN A 1 111 ? -9.730 1.910 18.368 1.00 71.31 111 ASN A C 1
ATOM 872 O O . ASN A 1 111 ? -8.703 1.918 19.044 1.00 71.31 111 ASN A O 1
ATOM 876 N N . ASN A 1 112 ? -10.086 2.944 17.598 1.00 69.25 112 ASN A N 1
ATOM 877 C CA . ASN A 1 112 ? -9.190 4.045 17.196 1.00 69.25 112 ASN A CA 1
ATOM 878 C C . ASN A 1 112 ? -7.964 3.572 16.391 1.00 69.25 112 ASN A C 1
ATOM 880 O O . ASN A 1 112 ? -6.821 3.756 16.830 1.00 69.25 112 ASN A O 1
ATOM 884 N N . PRO A 1 113 ? -8.188 2.965 15.218 1.00 73.75 113 PRO A N 1
ATOM 885 C CA . PRO A 1 113 ? -7.106 2.442 14.408 1.00 73.75 113 PRO A CA 1
ATOM 886 C C . PRO A 1 113 ? -6.286 3.590 13.814 1.00 73.75 113 PRO A C 1
ATOM 888 O O . PRO A 1 113 ? -6.823 4.627 13.418 1.00 73.75 113 PRO A O 1
ATOM 891 N N . TYR A 1 114 ? -4.975 3.394 13.766 1.00 77.62 114 TYR A N 1
ATOM 892 C CA . TYR A 1 114 ? -4.064 4.184 12.952 1.00 77.62 114 TYR A CA 1
ATOM 893 C C . TYR A 1 114 ? -3.582 3.275 11.833 1.00 77.62 114 TYR A C 1
ATOM 895 O O . TYR A 1 114 ? -3.279 2.124 12.114 1.00 77.62 114 TYR A O 1
ATOM 903 N N . GLN A 1 115 ? -3.531 3.737 10.587 1.00 82.50 115 GLN A N 1
ATOM 904 C CA . GLN A 1 115 ? -2.978 2.932 9.488 1.00 82.50 115 GLN A CA 1
ATOM 905 C C . GLN A 1 115 ? -1.673 3.536 9.020 1.00 82.50 115 GLN A C 1
ATOM 907 O O . GLN A 1 115 ? -1.601 4.754 8.911 1.00 82.50 115 GLN A O 1
ATOM 912 N N . GLU A 1 116 ? -0.691 2.705 8.696 1.00 84.31 116 GLU A N 1
ATOM 913 C CA . GLU A 1 116 ? 0.536 3.112 8.014 1.00 84.31 116 GLU A CA 1
ATOM 914 C C . GLU A 1 116 ? 0.748 2.255 6.765 1.00 84.31 116 GLU A C 1
ATOM 916 O O . GLU A 1 116 ? 0.576 1.038 6.794 1.00 84.31 116 GLU A O 1
ATOM 921 N N . LEU A 1 117 ? 1.113 2.910 5.667 1.00 84.50 117 LEU A N 1
ATOM 922 C CA . LEU A 1 117 ? 1.402 2.285 4.380 1.00 84.50 117 LEU A CA 1
ATOM 923 C C . LEU A 1 117 ? 2.841 2.569 3.970 1.00 84.50 117 LEU A C 1
ATOM 925 O O . LEU A 1 117 ? 3.254 3.729 3.998 1.00 84.50 117 LEU A O 1
ATOM 929 N N . SER A 1 118 ? 3.548 1.527 3.537 1.00 82.44 118 SER A N 1
ATOM 930 C CA . SER A 1 118 ? 4.908 1.592 3.005 1.00 82.44 118 SER A CA 1
ATOM 931 C C . SER A 1 118 ? 5.041 0.819 1.698 1.00 82.44 118 SER A C 1
ATOM 933 O O . SER A 1 118 ? 4.397 -0.211 1.507 1.00 82.44 118 SER A O 1
ATOM 935 N N . VAL A 1 119 ? 5.924 1.290 0.818 1.00 83.00 119 VAL A N 1
ATOM 936 C CA . VAL A 1 119 ? 6.234 0.657 -0.470 1.00 83.00 119 VAL A CA 1
ATOM 937 C C . VAL A 1 119 ? 7.736 0.414 -0.559 1.00 83.00 119 VAL A C 1
ATOM 939 O O . VAL A 1 119 ? 8.535 1.293 -0.226 1.00 83.00 119 VAL A O 1
ATOM 942 N N . LEU A 1 120 ? 8.100 -0.783 -1.004 1.00 82.94 120 LEU A N 1
ATOM 943 C CA . LEU A 1 120 ? 9.463 -1.237 -1.227 1.00 82.94 120 LEU A CA 1
ATOM 944 C C . LEU A 1 120 ? 9.627 -1.643 -2.695 1.00 82.94 120 LEU A C 1
ATOM 946 O O . LEU A 1 120 ? 8.878 -2.489 -3.185 1.00 82.94 120 LEU A O 1
ATOM 950 N N . PHE A 1 121 ? 10.632 -1.075 -3.359 1.00 80.12 121 PHE A N 1
ATOM 951 C CA . PHE A 1 121 ? 11.062 -1.480 -4.697 1.00 80.12 121 PHE A CA 1
ATOM 952 C C . PHE A 1 121 ? 12.245 -2.439 -4.582 1.00 80.12 121 PHE A C 1
ATOM 954 O O . PHE A 1 121 ? 13.211 -2.162 -3.868 1.00 80.12 121 PHE A O 1
ATOM 961 N N . GLU A 1 122 ? 12.173 -3.558 -5.293 1.00 80.25 122 GLU A N 1
ATOM 962 C CA . GLU A 1 122 ? 13.246 -4.542 -5.399 1.00 80.25 122 GLU A CA 1
ATOM 963 C C . GLU A 1 122 ? 13.772 -4.570 -6.840 1.00 80.25 122 GLU A C 1
ATOM 965 O O . GLU A 1 122 ? 13.016 -4.436 -7.804 1.00 80.25 122 GLU A O 1
ATOM 970 N N . SER A 1 123 ? 15.082 -4.745 -6.983 1.00 76.50 123 SER A N 1
ATOM 971 C CA . SER A 1 123 ? 15.773 -4.842 -8.267 1.00 76.50 123 SER A CA 1
ATOM 972 C C . SER A 1 123 ? 16.971 -5.786 -8.125 1.00 76.50 123 SER A C 1
ATOM 974 O O . SER A 1 123 ? 17.492 -5.993 -7.025 1.00 76.50 123 SER A O 1
ATOM 976 N N . SER A 1 124 ? 17.389 -6.393 -9.226 1.00 70.69 124 SER A N 1
ATOM 977 C CA . SER A 1 124 ? 18.526 -7.308 -9.328 1.00 70.69 124 SER A CA 1
ATOM 978 C C . SER A 1 124 ? 19.782 -6.624 -9.857 1.00 70.69 124 SER A C 1
ATOM 980 O O . SER A 1 124 ? 20.846 -7.250 -9.864 1.00 70.69 124 SER A O 1
ATOM 982 N N . ASP A 1 125 ? 19.695 -5.344 -10.239 1.00 70.19 125 ASP A N 1
ATOM 983 C CA . ASP A 1 125 ? 20.842 -4.529 -10.638 1.00 70.19 125 ASP A CA 1
ATOM 984 C C . ASP A 1 125 ? 21.723 -4.211 -9.418 1.00 70.19 125 ASP A C 1
ATOM 986 O O . ASP A 1 125 ? 21.597 -3.186 -8.747 1.00 70.19 125 ASP A O 1
ATOM 990 N N . ARG A 1 126 ? 22.619 -5.150 -9.097 1.00 55.19 126 ARG A N 1
ATOM 991 C CA . ARG A 1 126 ? 23.483 -5.121 -7.907 1.00 55.19 126 ARG A CA 1
ATOM 992 C C . ARG A 1 126 ? 24.406 -3.904 -7.840 1.00 55.19 126 ARG A C 1
ATOM 994 O O . ARG A 1 126 ? 24.822 -3.554 -6.739 1.00 55.19 126 ARG A O 1
ATOM 1001 N N . ASP A 1 127 ? 24.691 -3.258 -8.970 1.00 56.91 127 ASP A N 1
ATOM 1002 C CA . ASP A 1 127 ? 25.560 -2.079 -9.033 1.00 56.91 127 ASP A CA 1
ATOM 1003 C C . ASP A 1 127 ? 24.809 -0.774 -8.713 1.00 56.91 127 ASP A C 1
ATOM 1005 O O . ASP A 1 127 ? 25.426 0.290 -8.618 1.00 56.91 127 ASP A O 1
ATOM 1009 N N . ARG A 1 128 ? 23.481 -0.832 -8.516 1.00 56.84 128 ARG A N 1
ATOM 1010 C CA . ARG A 1 128 ? 22.628 0.354 -8.338 1.00 56.84 128 ARG A CA 1
ATOM 1011 C C . ARG A 1 128 ? 21.781 0.385 -7.064 1.00 56.84 128 ARG A C 1
ATOM 1013 O O . ARG A 1 128 ? 20.939 1.269 -6.947 1.00 56.84 128 ARG A O 1
ATOM 1020 N N . LEU A 1 129 ? 21.978 -0.514 -6.093 1.00 47.47 129 LEU A N 1
ATOM 1021 C CA . LEU A 1 129 ? 20.969 -0.718 -5.043 1.00 47.47 129 LEU A CA 1
ATOM 1022 C C . LEU A 1 129 ? 21.458 -0.539 -3.609 1.00 47.47 129 LEU A C 1
ATOM 1024 O O . LEU A 1 129 ? 22.265 -1.302 -3.085 1.00 47.47 129 LEU A O 1
ATOM 1028 N N . SER A 1 130 ? 20.796 0.378 -2.912 1.00 42.38 130 SER A N 1
ATOM 1029 C CA . SER A 1 130 ? 20.179 0.006 -1.639 1.00 42.38 130 SER A CA 1
ATOM 1030 C C . SER A 1 130 ? 18.688 -0.241 -1.903 1.00 42.38 130 SER A C 1
ATOM 1032 O O . SER A 1 130 ? 18.136 0.423 -2.775 1.00 42.38 130 SER A O 1
ATOM 1034 N N . PRO A 1 131 ? 18.016 -1.171 -1.199 1.00 50.44 131 PRO A N 1
ATOM 1035 C CA . PRO A 1 131 ? 16.559 -1.239 -1.198 1.00 50.44 131 PRO A CA 1
ATOM 1036 C C . PRO A 1 131 ? 16.016 0.111 -0.726 1.00 50.44 131 PRO A C 1
ATOM 1038 O O . PRO A 1 131 ? 16.040 0.432 0.465 1.00 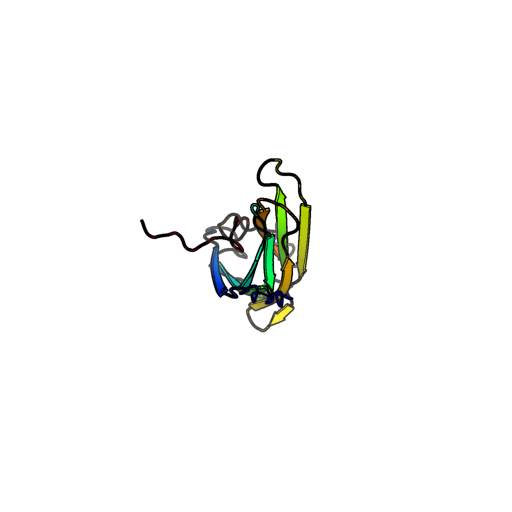50.44 131 PRO A O 1
ATOM 1041 N N . SER A 1 132 ? 15.589 0.935 -1.677 1.00 50.31 132 SER A N 1
ATOM 1042 C CA . SER A 1 132 ? 15.095 2.268 -1.386 1.00 50.31 132 SER A CA 1
ATOM 1043 C C . SER A 1 132 ? 13.664 2.141 -0.895 1.00 50.31 132 SER A C 1
ATOM 1045 O O . SER A 1 132 ? 12.705 2.082 -1.665 1.00 50.31 132 SER A O 1
ATOM 1047 N N . LEU A 1 133 ? 13.519 2.093 0.430 1.00 52.25 133 LEU A N 1
ATOM 1048 C CA . LEU A 1 133 ? 12.299 2.580 1.054 1.00 52.25 133 LEU A CA 1
ATOM 1049 C C . LEU A 1 133 ? 12.132 4.016 0.555 1.00 52.25 133 LEU A C 1
ATOM 1051 O O . LEU A 1 133 ? 13.047 4.828 0.724 1.00 52.25 133 LEU A O 1
ATOM 1055 N N . LEU A 1 134 ? 10.991 4.321 -0.065 1.00 51.84 134 LEU A N 1
ATOM 1056 C CA . LEU A 1 134 ? 10.643 5.699 -0.403 1.00 51.84 134 LEU A CA 1
ATOM 1057 C C . LEU A 1 134 ? 10.948 6.579 0.832 1.00 51.84 134 LEU A C 1
ATOM 1059 O O . LEU A 1 134 ? 10.734 6.153 1.969 1.00 51.84 134 LEU A O 1
ATOM 1063 N N . LYS A 1 135 ? 11.466 7.795 0.683 1.00 46.75 135 LYS A N 1
ATOM 1064 C CA . LYS A 1 135 ? 11.642 8.725 1.824 1.00 46.75 135 LYS A CA 1
ATOM 1065 C C . LYS A 1 135 ? 10.574 9.821 1.867 1.00 46.75 135 LYS A C 1
ATOM 1067 O O . LYS A 1 135 ? 10.714 10.780 2.613 1.00 46.75 135 LYS A O 1
ATOM 1072 N N . ASP A 1 136 ? 9.498 9.641 1.108 1.00 44.69 136 ASP A N 1
ATOM 1073 C CA . ASP A 1 136 ? 8.541 10.682 0.731 1.00 44.69 136 ASP A CA 1
ATOM 1074 C C . ASP A 1 136 ? 7.084 10.202 0.864 1.00 44.69 136 ASP A C 1
ATOM 1076 O O . ASP A 1 136 ? 6.900 9.057 1.270 1.00 44.69 136 ASP A O 1
ATOM 1080 N N . PRO A 1 137 ? 6.017 10.992 0.604 1.00 49.59 137 PRO A N 1
ATOM 1081 C CA . PRO A 1 137 ? 4.690 10.745 1.184 1.00 49.59 137 PRO A CA 1
ATOM 1082 C C . PRO A 1 137 ? 4.104 9.344 0.973 1.00 49.59 137 PRO A C 1
ATOM 1084 O O . PRO A 1 137 ? 3.241 8.950 1.745 1.00 49.59 137 PRO A O 1
ATOM 1087 N N . ILE A 1 138 ? 4.555 8.590 -0.030 1.00 54.19 138 ILE A N 1
ATOM 1088 C CA . ILE A 1 138 ? 4.147 7.207 -0.296 1.00 54.19 138 ILE A CA 1
ATOM 1089 C C . ILE A 1 138 ? 4.640 6.204 0.769 1.00 54.19 138 ILE A C 1
ATOM 1091 O O . ILE A 1 138 ? 3.932 5.248 1.072 1.00 54.19 138 ILE A O 1
ATOM 1095 N N . SER A 1 139 ? 5.829 6.373 1.351 1.00 54.62 139 SER A N 1
ATOM 1096 C CA . SER A 1 139 ? 6.436 5.348 2.226 1.00 54.62 139 SER A CA 1
ATOM 1097 C C . SER A 1 139 ? 5.862 5.282 3.625 1.00 54.62 139 SER A C 1
ATOM 1099 O O . SER A 1 139 ? 6.075 4.272 4.295 1.00 54.62 139 SER A O 1
ATOM 1101 N N . LYS A 1 140 ? 5.228 6.360 4.093 1.00 59.75 140 LYS A N 1
ATOM 1102 C CA . LYS A 1 140 ? 4.555 6.425 5.393 1.00 59.75 140 LYS A CA 1
ATOM 1103 C C . LYS A 1 140 ? 3.348 7.356 5.295 1.00 59.75 140 LYS A C 1
ATOM 1105 O O . LYS A 1 140 ? 3.395 8.501 5.749 1.00 59.75 140 LYS A O 1
ATOM 1110 N N . ARG A 1 141 ? 2.255 6.887 4.680 1.00 67.25 141 ARG A N 1
ATOM 1111 C CA . ARG A 1 141 ? 0.950 7.562 4.811 1.00 67.25 141 ARG A CA 1
ATOM 1112 C C . ARG A 1 141 ? 0.192 7.063 6.012 1.00 67.25 141 ARG A C 1
ATOM 1114 O O . ARG A 1 141 ? 0.142 5.865 6.254 1.00 67.25 141 ARG A O 1
ATOM 1121 N N . PHE A 1 142 ? -0.462 8.005 6.684 1.00 69.50 142 PHE A N 1
ATOM 1122 C CA . PHE A 1 142 ? -1.215 7.746 7.892 1.00 69.50 142 PHE A CA 1
ATOM 1123 C C . PHE A 1 142 ? -2.708 7.992 7.718 1.00 69.50 142 PHE A C 1
ATOM 1125 O O . PHE A 1 142 ? -3.100 8.956 7.064 1.00 69.50 142 PHE A O 1
ATOM 1132 N N . ASN A 1 143 ? -3.530 7.134 8.326 1.00 72.88 143 ASN A N 1
ATOM 1133 C CA . ASN A 1 143 ? -4.997 7.254 8.384 1.00 72.88 143 ASN A CA 1
ATOM 1134 C C . ASN A 1 143 ? -5.707 7.379 7.026 1.00 72.88 143 ASN A C 1
ATOM 1136 O O . ASN A 1 143 ? -6.812 7.909 6.943 1.00 72.88 143 ASN A O 1
ATOM 1140 N N . PHE A 1 144 ? -5.094 6.906 5.945 1.00 75.88 144 PHE A N 1
ATOM 1141 C CA . PHE A 1 144 ? -5.590 7.152 4.594 1.00 75.88 144 PHE A CA 1
ATOM 1142 C C . PHE A 1 144 ? -6.871 6.375 4.258 1.00 75.88 144 PHE A C 1
ATOM 1144 O O . PHE A 1 144 ? -7.683 6.876 3.490 1.00 75.88 144 PHE A O 1
ATOM 1151 N N . LEU A 1 145 ? -7.090 5.202 4.867 1.00 78.50 145 LEU A N 1
ATOM 1152 C CA . LEU A 1 145 ? -8.293 4.385 4.640 1.00 78.50 145 LEU A CA 1
ATOM 1153 C C . LEU A 1 145 ? -9.534 4.912 5.365 1.00 78.50 145 LEU A C 1
ATOM 1155 O O . LEU A 1 145 ? -10.656 4.640 4.934 1.00 78.50 145 LEU A O 1
ATOM 1159 N N . ILE A 1 146 ? -9.326 5.657 6.454 1.00 71.44 146 ILE A N 1
ATOM 1160 C CA . ILE A 1 146 ? -10.388 6.172 7.330 1.00 71.44 146 ILE A CA 1
ATOM 1161 C C . ILE A 1 146 ? -10.536 7.681 7.304 1.00 71.44 146 ILE A C 1
ATOM 1163 O O . ILE A 1 146 ? -11.470 8.182 7.931 1.00 71.44 146 ILE A O 1
ATOM 1167 N N . SER A 1 147 ? -9.621 8.412 6.659 1.00 59.53 147 SER A N 1
ATOM 1168 C CA . SER A 1 147 ? -9.696 9.867 6.623 1.00 59.53 147 SER A CA 1
ATOM 1169 C C . SER A 1 147 ? -11.026 10.258 5.995 1.00 59.53 147 SER A C 1
ATOM 1171 O O . SER A 1 147 ? -11.233 10.163 4.783 1.00 59.53 147 SER A O 1
ATOM 1173 N N . LEU A 1 148 ? -11.933 10.721 6.853 1.00 44.72 148 LEU A N 1
ATOM 1174 C CA . LEU A 1 148 ? -13.050 11.558 6.470 1.00 44.72 148 LEU A CA 1
ATOM 1175 C C . LEU A 1 148 ? -12.460 12.685 5.617 1.00 44.72 148 LEU A C 1
ATOM 1177 O O . LEU A 1 148 ? -11.332 13.123 5.868 1.00 44.72 148 LEU A O 1
ATOM 1181 N N . HIS A 1 149 ? -13.180 13.103 4.574 1.00 35.38 149 HIS A N 1
ATOM 1182 C CA . HIS A 1 149 ? -12.858 14.350 3.889 1.00 35.38 149 HIS A CA 1
ATOM 1183 C C . HIS A 1 149 ? -12.475 15.384 4.944 1.00 35.38 149 HIS A C 1
ATOM 1185 O O . HIS A 1 149 ? -13.201 15.539 5.926 1.00 35.38 149 HIS A O 1
ATOM 1191 N N . SER A 1 150 ? -11.335 16.044 4.752 1.00 35.34 150 SER A N 1
ATOM 1192 C CA . SER A 1 150 ? -11.100 17.322 5.398 1.00 35.34 150 SER A CA 1
ATOM 1193 C C . SER A 1 150 ? -12.343 18.162 5.127 1.00 35.34 150 SER A C 1
ATOM 1195 O O . SER A 1 150 ? -12.590 18.552 3.983 1.00 35.34 150 SER A O 1
ATOM 1197 N N . GLU A 1 151 ? -13.172 18.350 6.150 1.00 31.86 151 GLU A N 1
ATOM 1198 C CA . GLU A 1 151 ? -14.125 19.443 6.152 1.00 31.86 151 GLU A CA 1
ATOM 1199 C C . GLU A 1 151 ? -13.325 20.701 5.822 1.00 31.86 151 GLU A C 1
ATOM 1201 O O . GLU A 1 151 ? -12.215 20.890 6.331 1.00 31.86 151 GLU A O 1
ATOM 1206 N N . GLY A 1 152 ? -13.845 21.472 4.870 1.00 32.41 152 GLY A N 1
ATOM 1207 C CA . GLY A 1 152 ? -13.184 22.657 4.358 1.00 32.41 152 GLY A CA 1
ATOM 1208 C C . GLY A 1 152 ? -12.719 23.567 5.489 1.00 32.41 152 GLY A C 1
ATOM 1209 O O . GLY A 1 152 ? -13.471 23.853 6.422 1.00 32.41 152 GLY A O 1
ATOM 1210 N N . VAL A 1 153 ? -11.477 24.020 5.359 1.00 31.88 153 VAL A N 1
ATOM 1211 C CA . VAL A 1 153 ? -11.014 25.278 5.940 1.00 31.88 153 VAL A CA 1
ATOM 1212 C C . VAL A 1 153 ? -10.859 26.252 4.787 1.00 31.88 153 VAL A C 1
ATOM 1214 O O . VAL A 1 153 ? -10.264 25.834 3.766 1.00 31.88 153 VAL A O 1
#

Foldseek 3Di:
DDDPDDDPPPFPKDKDKDKDFFCDDPQQFRHGKIKIWIFIWTFPDDPQTKIKTPWIKIKIQTPCQVFFPWKKKKKWKADPPPRHTD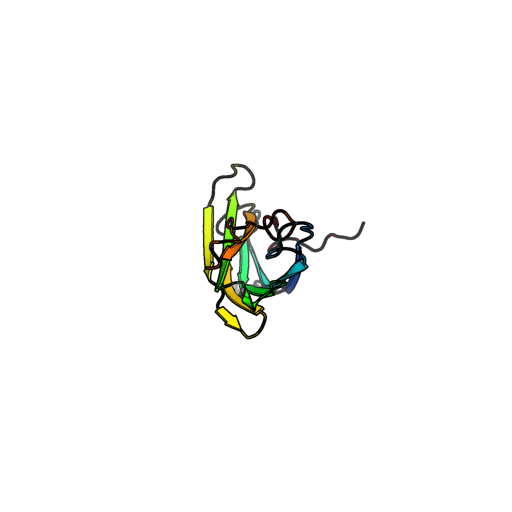DIDIDIFPDDPRMTIDTDIDTDDDRNIKMWMWMWTDGPPPVRDDGDTRPGCRGTPICRSPDDPPPDD

Radius of gyration: 18.33 Å; chains: 1; bounding box: 73×34×41 Å

Secondary structure (DSSP, 8-state):
------------EEEEEEEEE---SS-TTTTT-EEEEEEEEEEEETTTTEEEEEEEEEEEE-S-GGG--EEEEEEEEEBTTT--EEEEEEEEEEEETTEEEEEEEEE--SSSB--EEEEEEE---TTS-S--B--STTTTEESTTT-------